Protein AF-A0AAV2C389-F1 (afdb_monomer_lite)

pLDDT: mean 90.93, std 13.16, range [44.0, 98.19]

InterPro domains:
  IPR002300 Aminoacyl-tRNA synthetase, class Ia [PF00133] (2-68)
  IPR002303 Valine-tRNA ligase [PTHR11946] (1-68)
  IPR014729 Rossmann-like alpha/beta/alpha sandwich fold [G3DSA:3.40.50.620] (1-74)

Organism: NCBI:txid280406

Sequence (75 aa):
MLKVQWYVKCEGMAQKAMEAVKNGDLKILPDVHIKIWNRWLENIRDWCVSRQLWWGHRIPAYYVTVKGRIGTGDA

Structure (mmCIF, N/CA/C/O backbone):
data_AF-A0AAV2C389-F1
#
_entry.id   AF-A0AAV2C389-F1
#
loop_
_atom_site.group_PDB
_atom_site.id
_atom_site.type_symbol
_atom_site.label_atom_id
_atom_site.label_alt_id
_atom_site.label_comp_id
_atom_site.label_asym_id
_atom_site.label_entity_id
_atom_site.label_seq_id
_atom_site.pdbx_PDB_ins_code
_atom_site.Cartn_x
_atom_site.Cartn_y
_atom_site.Cartn_z
_atom_site.occupancy
_atom_site.B_iso_or_equiv
_atom_site.auth_seq_id
_atom_site.auth_comp_id
_atom_site.auth_asym_id
_atom_site.auth_atom_id
_atom_site.pdbx_PDB_model_num
ATOM 1 N N . MET A 1 1 ? 11.571 18.253 -6.409 1.00 73.44 1 MET A N 1
ATOM 2 C CA . MET A 1 1 ? 11.976 17.648 -7.697 1.00 73.44 1 MET A CA 1
ATOM 3 C C . MET A 1 1 ? 11.040 16.485 -7.977 1.00 73.44 1 MET A C 1
ATOM 5 O O . MET A 1 1 ? 10.964 15.594 -7.140 1.00 73.44 1 MET A O 1
ATOM 9 N N . LEU A 1 2 ? 10.295 16.520 -9.083 1.00 83.62 2 LEU A N 1
ATOM 10 C CA . LEU A 1 2 ? 9.434 15.412 -9.505 1.00 83.62 2 LEU A CA 1
ATOM 11 C C . LEU A 1 2 ? 10.275 14.407 -10.298 1.00 83.62 2 LEU A C 1
ATOM 13 O O . LEU A 1 2 ? 11.084 14.806 -11.132 1.00 83.62 2 LEU A O 1
ATOM 17 N N . LYS A 1 3 ? 10.117 13.118 -9.999 1.00 90.06 3 LYS A N 1
ATOM 18 C CA . LYS A 1 3 ? 10.741 12.013 -10.732 1.00 90.06 3 LYS A CA 1
ATOM 19 C C . LYS A 1 3 ? 9.708 10.915 -10.919 1.00 90.06 3 LYS A C 1
ATOM 21 O O . LYS A 1 3 ? 8.899 10.692 -10.020 1.00 90.06 3 LYS A O 1
ATOM 26 N N . VAL A 1 4 ? 9.778 10.218 -12.048 1.00 93.12 4 VAL A N 1
ATOM 27 C CA . VAL A 1 4 ? 8.986 9.006 -12.271 1.00 93.12 4 VAL A CA 1
ATOM 28 C C . VAL A 1 4 ? 9.421 7.949 -11.254 1.00 93.12 4 VAL A C 1
ATOM 30 O O . VAL A 1 4 ? 10.613 7.725 -11.036 1.00 93.12 4 VAL A O 1
ATOM 33 N N . GLN A 1 5 ? 8.446 7.347 -10.581 1.00 95.62 5 GLN A N 1
ATOM 34 C CA . GLN A 1 5 ? 8.636 6.310 -9.571 1.00 95.62 5 GLN A CA 1
ATOM 35 C C . GLN A 1 5 ? 7.543 5.253 -9.746 1.00 95.62 5 GLN A C 1
ATOM 37 O O . GLN A 1 5 ? 6.513 5.502 -10.370 1.00 95.62 5 GLN A O 1
ATOM 42 N N . TRP A 1 6 ? 7.770 4.076 -9.175 1.00 96.12 6 TRP A N 1
ATOM 43 C CA . TRP A 1 6 ? 6.806 2.987 -9.160 1.00 96.12 6 TRP A CA 1
ATOM 44 C C . TRP A 1 6 ? 5.918 3.096 -7.928 1.00 96.12 6 TRP A C 1
ATOM 46 O O . TRP A 1 6 ? 6.415 3.183 -6.800 1.00 96.12 6 TRP A O 1
ATOM 56 N N . TYR A 1 7 ? 4.609 3.045 -8.154 1.00 96.81 7 TYR A N 1
ATOM 57 C CA . TYR A 1 7 ? 3.591 3.128 -7.118 1.00 96.81 7 TYR A CA 1
ATOM 58 C C . TYR A 1 7 ? 2.666 1.920 -7.166 1.00 96.81 7 TYR A C 1
ATOM 60 O O . TYR A 1 7 ? 2.387 1.375 -8.233 1.00 96.81 7 TYR A O 1
ATOM 68 N N . VAL A 1 8 ? 2.171 1.525 -5.999 1.00 97.44 8 VAL A N 1
ATOM 69 C CA . VAL A 1 8 ? 1.102 0.538 -5.868 1.00 97.44 8 VAL A CA 1
ATOM 70 C C . VAL A 1 8 ? -0.197 1.273 -5.553 1.00 97.44 8 VAL A C 1
ATOM 72 O O . VAL A 1 8 ? -0.227 2.073 -4.616 1.00 97.44 8 VAL A O 1
ATOM 75 N N . LYS A 1 9 ? -1.263 0.979 -6.315 1.00 97.25 9 LYS A N 1
ATOM 76 C CA . LYS A 1 9 ? -2.601 1.536 -6.079 1.00 97.25 9 LYS A CA 1
ATOM 77 C C . LYS A 1 9 ? -3.188 0.964 -4.791 1.00 97.25 9 LYS A C 1
ATOM 79 O O . LYS A 1 9 ? -3.559 -0.209 -4.753 1.00 97.25 9 LYS A O 1
ATOM 84 N N . CYS A 1 10 ? -3.282 1.781 -3.747 1.00 97.94 10 CYS A N 1
ATOM 85 C CA . CYS A 1 10 ? -3.596 1.294 -2.399 1.00 97.94 10 CYS A CA 1
ATOM 86 C C . CYS A 1 10 ? -5.089 1.271 -2.066 1.00 97.94 10 CYS A C 1
ATOM 88 O O . CYS A 1 10 ? -5.507 0.455 -1.251 1.00 97.94 10 CYS A O 1
ATOM 90 N N . GLU A 1 11 ? -5.890 2.127 -2.697 1.00 96.31 11 GLU A N 1
ATOM 91 C CA . GLU A 1 11 ? -7.303 2.354 -2.359 1.00 96.31 11 GLU A CA 1
ATOM 92 C C . GLU A 1 11 ? -8.123 1.053 -2.258 1.00 96.31 11 GLU A C 1
ATOM 94 O O . GLU A 1 11 ? -8.696 0.745 -1.213 1.00 96.31 11 GLU A O 1
ATOM 99 N N . GLY A 1 12 ? -8.095 0.216 -3.302 1.00 97.00 12 GLY A N 1
ATOM 100 C CA . GLY A 1 12 ? -8.840 -1.049 -3.309 1.00 97.00 12 GLY A CA 1
ATOM 101 C C . GLY A 1 12 ? -8.300 -2.096 -2.328 1.00 97.00 12 GLY A C 1
ATOM 102 O O . GLY A 1 12 ? -9.048 -2.955 -1.867 1.00 97.00 12 GLY A O 1
ATOM 103 N N . MET A 1 13 ? -7.010 -2.040 -1.984 1.00 97.38 13 MET A N 1
ATOM 104 C CA . MET A 1 13 ? -6.432 -2.929 -0.969 1.00 97.38 13 MET A CA 1
ATOM 105 C C . MET A 1 13 ? -6.844 -2.495 0.438 1.00 97.38 13 MET A C 1
ATOM 107 O O . MET A 1 13 ? -7.199 -3.339 1.256 1.00 97.38 13 MET A O 1
ATOM 111 N N . ALA A 1 14 ? -6.842 -1.187 0.702 1.00 98.00 14 ALA A N 1
ATOM 112 C CA . ALA A 1 14 ? -7.285 -0.614 1.964 1.00 98.00 14 ALA A CA 1
ATOM 113 C C . ALA A 1 14 ? -8.761 -0.922 2.235 1.00 98.00 14 ALA A C 1
ATOM 115 O O . ALA A 1 14 ? -9.095 -1.346 3.339 1.00 98.00 14 ALA A O 1
ATOM 116 N N . GLN A 1 15 ? -9.625 -0.804 1.221 1.00 97.56 15 GLN A N 1
ATOM 117 C CA . GLN A 1 15 ? -11.034 -1.171 1.352 1.00 97.56 15 GLN A CA 1
ATOM 118 C C . GLN A 1 15 ? -11.206 -2.642 1.755 1.00 97.56 15 GLN A C 1
ATOM 120 O O . GLN A 1 15 ? -11.867 -2.926 2.751 1.00 97.56 15 GLN A O 1
ATOM 125 N N . LYS A 1 16 ? -10.542 -3.571 1.053 1.00 97.81 16 LYS A N 1
ATOM 126 C CA . LYS A 1 16 ? -10.580 -5.006 1.389 1.00 97.81 16 LYS A CA 1
ATOM 127 C C . LYS A 1 16 ? -10.077 -5.284 2.807 1.00 97.81 16 LYS A C 1
ATOM 129 O O . LYS A 1 16 ? -10.638 -6.114 3.515 1.00 97.81 16 LYS A O 1
ATOM 134 N N . ALA A 1 17 ? -9.027 -4.584 3.231 1.00 97.62 17 ALA A N 1
ATOM 135 C CA . ALA A 1 17 ? -8.451 -4.735 4.561 1.00 97.62 17 ALA A CA 1
ATOM 136 C C . ALA A 1 17 ? -9.392 -4.224 5.671 1.00 97.62 17 ALA A C 1
ATOM 138 O O . ALA A 1 17 ? -9.492 -4.845 6.727 1.00 97.62 17 ALA A O 1
ATOM 139 N N . MET A 1 18 ? -10.114 -3.123 5.439 1.00 97.81 18 MET A N 1
ATOM 140 C CA . MET A 1 18 ? -11.151 -2.635 6.358 1.00 97.81 18 MET A CA 1
ATOM 141 C C . MET A 1 18 ? -12.374 -3.560 6.387 1.00 97.81 18 MET A C 1
ATOM 143 O O . MET A 1 18 ? -12.903 -3.835 7.462 1.00 97.81 18 MET A O 1
ATOM 147 N N . GLU A 1 19 ? -12.805 -4.077 5.232 1.00 98.00 19 GLU A N 1
ATOM 148 C CA . GLU A 1 19 ? -13.915 -5.034 5.130 1.00 98.00 19 GLU A CA 1
ATOM 149 C C . GLU A 1 19 ? -13.624 -6.331 5.891 1.00 98.00 19 GLU A C 1
ATOM 151 O O . GLU A 1 19 ? -14.488 -6.796 6.629 1.00 98.00 19 GLU A O 1
ATOM 156 N N . ALA A 1 20 ? -12.400 -6.860 5.812 1.00 98.19 20 ALA A N 1
ATOM 157 C CA . ALA A 1 20 ? -12.001 -8.049 6.567 1.00 98.19 20 ALA A CA 1
ATOM 158 C C . ALA A 1 20 ? -12.131 -7.848 8.089 1.00 98.19 20 ALA A C 1
ATOM 160 O O . ALA A 1 20 ? -12.571 -8.748 8.804 1.00 98.19 20 ALA A O 1
ATOM 161 N N . VAL A 1 21 ? -11.797 -6.654 8.594 1.00 97.75 21 VAL A N 1
ATOM 162 C CA . VAL A 1 21 ? -11.976 -6.321 10.018 1.00 97.75 21 VAL A CA 1
ATOM 163 C C . VAL A 1 21 ? -13.451 -6.153 10.364 1.00 97.75 21 VAL A C 1
ATOM 165 O O . VAL A 1 21 ? -13.912 -6.663 11.383 1.00 97.75 21 VAL A O 1
ATOM 168 N N . LYS A 1 22 ? -14.211 -5.476 9.499 1.00 96.50 22 LYS A N 1
ATOM 169 C CA . LYS A 1 22 ? -15.650 -5.254 9.680 1.00 96.50 22 LYS A CA 1
ATOM 170 C C . LYS A 1 22 ? -16.447 -6.562 9.697 1.00 96.50 22 LYS A C 1
ATOM 172 O O . LYS A 1 22 ? -17.369 -6.689 10.497 1.00 96.50 22 LYS A O 1
ATOM 177 N N . ASN A 1 23 ? -16.096 -7.515 8.838 1.00 97.56 23 ASN A N 1
ATOM 178 C CA . ASN A 1 23 ? -16.766 -8.813 8.730 1.00 97.56 23 ASN A CA 1
ATOM 179 C C . ASN A 1 23 ? -16.312 -9.804 9.814 1.00 97.56 23 ASN A C 1
ATOM 181 O O . ASN A 1 23 ? -16.949 -10.836 10.006 1.00 97.56 23 ASN A O 1
ATOM 185 N N . GLY A 1 24 ? -15.233 -9.493 10.541 1.00 96.50 24 GLY A N 1
ATOM 186 C CA . GLY A 1 24 ? -14.663 -10.367 11.565 1.00 96.50 24 GLY A CA 1
ATOM 187 C C . GLY A 1 24 ? -13.730 -11.455 11.025 1.00 96.50 24 GLY A C 1
ATOM 188 O O . GLY A 1 24 ? -13.237 -12.254 11.823 1.00 96.50 24 GLY A O 1
ATOM 189 N N . ASP A 1 25 ? -13.444 -11.453 9.718 1.00 97.94 25 ASP A N 1
ATOM 190 C CA . ASP A 1 25 ? -12.437 -12.313 9.075 1.00 97.94 25 ASP A CA 1
ATOM 191 C C . ASP A 1 25 ? -11.028 -12.024 9.624 1.00 97.94 25 ASP A C 1
ATOM 193 O O . ASP A 1 25 ? -10.183 -12.915 9.722 1.00 97.94 25 ASP A O 1
ATOM 197 N N . LEU A 1 26 ? -10.785 -10.771 10.027 1.00 97.31 26 LEU A N 1
ATOM 198 C CA . LEU A 1 26 ? -9.589 -10.317 10.729 1.00 97.31 26 LEU A CA 1
ATOM 199 C C . LEU A 1 26 ? -9.976 -9.656 12.057 1.00 97.31 26 LEU A C 1
ATOM 201 O O . LEU A 1 26 ? -10.645 -8.627 12.077 1.00 97.31 26 LEU A O 1
ATOM 205 N N . LYS A 1 27 ? -9.501 -10.196 13.184 1.00 97.06 27 LYS A N 1
ATOM 206 C CA . LYS A 1 27 ? -9.695 -9.579 14.507 1.00 97.06 27 LYS A CA 1
ATOM 207 C C . LYS A 1 27 ? -8.464 -8.788 14.928 1.00 97.06 27 LYS A C 1
ATOM 209 O O . LYS A 1 27 ? -7.363 -9.332 14.983 1.00 97.06 27 LYS A O 1
ATOM 214 N N . ILE A 1 28 ? -8.666 -7.518 15.267 1.00 97.50 28 ILE A N 1
ATOM 215 C CA . ILE A 1 28 ? -7.628 -6.647 15.822 1.00 97.50 28 ILE A CA 1
ATOM 216 C C . ILE A 1 28 ? -7.817 -6.584 17.334 1.00 97.50 28 ILE A C 1
ATOM 218 O O . ILE A 1 28 ? -8.878 -6.182 17.796 1.00 97.50 28 ILE A O 1
ATOM 222 N N . LEU A 1 29 ? -6.779 -6.944 18.092 1.00 96.88 29 LEU A N 1
ATOM 223 C CA . LEU A 1 29 ? -6.798 -6.918 19.552 1.00 96.88 29 LEU A CA 1
ATOM 224 C C . LEU A 1 29 ? -5.711 -5.978 20.098 1.00 96.88 29 LEU A C 1
ATOM 226 O O . LEU A 1 29 ? -4.562 -6.082 19.663 1.00 96.88 29 LEU A O 1
ATOM 230 N N . PRO A 1 30 ? -6.026 -5.118 21.085 1.00 96.62 30 PRO A N 1
ATOM 231 C CA . PRO A 1 30 ? -7.372 -4.803 21.590 1.00 96.62 30 PRO A CA 1
ATOM 232 C C . PRO A 1 30 ? -8.246 -3.999 20.597 1.00 96.62 30 PRO A C 1
ATOM 234 O O . PRO A 1 30 ? -7.719 -3.232 19.789 1.00 96.62 30 PRO A O 1
ATOM 237 N N . ASP A 1 31 ? -9.580 -4.102 20.714 1.00 96.19 31 ASP A N 1
ATOM 238 C CA . ASP A 1 31 ? -10.572 -3.517 19.778 1.00 96.19 31 ASP A CA 1
ATOM 239 C C . ASP A 1 31 ? -10.442 -1.997 19.575 1.00 96.19 31 ASP A C 1
ATOM 241 O O . ASP A 1 31 ? -10.781 -1.452 18.523 1.00 96.19 31 ASP A O 1
ATOM 245 N N . VAL A 1 32 ? -9.892 -1.290 20.564 1.00 96.50 32 VAL A N 1
ATOM 246 C CA . VAL A 1 32 ? -9.576 0.148 20.497 1.00 96.50 32 VAL A CA 1
ATOM 247 C C . VAL A 1 32 ? -8.718 0.504 19.271 1.00 96.50 32 VAL A C 1
ATOM 249 O O . VAL A 1 32 ? -8.842 1.606 18.726 1.00 96.50 32 VAL A O 1
ATOM 252 N N . HIS A 1 33 ? -7.885 -0.418 18.779 1.00 97.88 33 HIS A N 1
ATOM 253 C CA . HIS A 1 33 ? -7.045 -0.173 17.608 1.00 97.88 33 HIS A CA 1
ATOM 254 C C . HIS A 1 33 ? -7.804 -0.176 16.277 1.00 97.88 33 HIS A C 1
ATOM 256 O O . HIS A 1 33 ? -7.289 0.389 15.312 1.00 97.88 33 HIS A O 1
ATOM 262 N N . ILE A 1 34 ? -9.035 -0.697 16.212 1.00 97.75 34 ILE A N 1
ATOM 263 C CA . ILE A 1 34 ? -9.854 -0.691 14.986 1.00 97.75 34 ILE A CA 1
ATOM 264 C C . ILE A 1 34 ? -10.083 0.746 14.497 1.00 97.75 34 ILE A C 1
ATOM 266 O O . ILE A 1 34 ? -9.999 1.032 13.304 1.00 97.75 34 ILE A O 1
ATOM 270 N N . LYS A 1 35 ? -10.282 1.694 15.422 1.00 96.69 35 LYS A N 1
ATOM 271 C CA . LYS A 1 35 ? -10.437 3.113 15.072 1.00 96.69 35 LYS A CA 1
ATOM 272 C C . LYS A 1 35 ? -9.180 3.689 14.415 1.00 96.69 35 LYS A C 1
ATOM 274 O O . LYS A 1 35 ? -9.278 4.486 13.486 1.00 96.69 35 LYS A O 1
ATOM 279 N N . ILE A 1 36 ? -7.998 3.312 14.906 1.00 96.88 36 ILE A N 1
ATOM 280 C CA . ILE A 1 36 ? -6.717 3.777 14.354 1.00 96.88 36 ILE A CA 1
ATOM 281 C C . ILE A 1 36 ? -6.481 3.145 12.981 1.00 96.88 36 ILE A C 1
ATOM 283 O O . ILE A 1 36 ? -6.083 3.853 12.059 1.00 96.88 36 ILE A O 1
ATOM 287 N N . TRP A 1 37 ? -6.772 1.850 12.852 1.00 97.25 37 TRP A N 1
ATOM 288 C CA . TRP A 1 37 ? -6.701 1.092 11.606 1.00 97.25 37 TRP A CA 1
ATOM 289 C C . TRP A 1 37 ? -7.542 1.731 10.499 1.00 97.25 37 TRP A C 1
ATOM 291 O O . TRP A 1 37 ? -6.998 2.118 9.465 1.00 97.25 37 TRP A O 1
ATOM 301 N N . ASN A 1 38 ? -8.838 1.940 10.754 1.00 97.12 38 ASN A N 1
ATOM 302 C CA . ASN A 1 38 ? -9.750 2.541 9.779 1.00 97.12 38 ASN A CA 1
ATOM 303 C C . ASN A 1 38 ? -9.305 3.954 9.401 1.00 97.12 38 ASN A C 1
ATOM 305 O O . ASN A 1 38 ? -9.155 4.249 8.222 1.00 97.12 38 ASN A O 1
ATOM 309 N N . ARG A 1 39 ? -8.959 4.798 10.384 1.00 96.75 39 ARG A N 1
ATOM 310 C CA . ARG A 1 39 ? -8.489 6.167 10.116 1.00 96.75 39 ARG A CA 1
ATOM 311 C C . ARG A 1 39 ? -7.271 6.206 9.187 1.00 96.75 39 ARG A C 1
ATOM 313 O O . ARG A 1 39 ? -7.134 7.138 8.399 1.00 96.75 39 ARG A O 1
ATOM 320 N N . TRP A 1 40 ? -6.356 5.243 9.315 1.00 96.31 40 TRP A N 1
ATOM 321 C CA . TRP A 1 40 ? -5.152 5.184 8.483 1.00 96.31 40 TRP A CA 1
ATOM 322 C C . TRP A 1 40 ? -5.467 4.735 7.050 1.00 96.31 40 TRP A C 1
ATOM 324 O O . TRP A 1 40 ? -4.905 5.272 6.099 1.00 96.31 40 TRP A O 1
ATOM 334 N N . LEU A 1 41 ? -6.388 3.781 6.900 1.00 97.31 41 LEU A N 1
ATOM 335 C CA . LEU A 1 41 ? -6.767 3.200 5.612 1.00 97.31 41 LEU A CA 1
ATOM 336 C C . LEU A 1 41 ? -7.777 4.047 4.822 1.00 97.31 41 LEU A C 1
ATOM 338 O O . LEU A 1 41 ? -7.706 4.064 3.597 1.00 97.31 41 LEU A O 1
ATOM 342 N N . GLU A 1 42 ? -8.655 4.795 5.492 1.00 95.62 42 GLU A N 1
ATOM 343 C CA . GLU A 1 42 ? -9.631 5.701 4.863 1.00 95.62 42 GLU A CA 1
ATOM 344 C C . GLU A 1 42 ? -8.969 6.790 4.006 1.00 95.62 42 GLU A C 1
ATOM 346 O O . GLU A 1 42 ? -9.515 7.186 2.983 1.00 95.62 42 GLU A O 1
ATOM 351 N N . ASN A 1 43 ? -7.781 7.261 4.399 1.00 92.75 43 ASN A N 1
ATOM 352 C CA . ASN A 1 43 ? -7.035 8.310 3.692 1.00 92.75 43 ASN A CA 1
ATOM 353 C C . ASN A 1 43 ? -5.705 7.795 3.122 1.00 92.75 43 ASN A C 1
ATOM 355 O O . ASN A 1 43 ? -4.713 8.533 3.057 1.00 92.75 43 ASN A O 1
ATOM 359 N N . ILE A 1 44 ? -5.662 6.513 2.752 1.00 96.81 44 ILE A N 1
ATOM 360 C CA . ILE A 1 44 ? -4.457 5.890 2.210 1.00 96.81 44 ILE A CA 1
ATOM 361 C C . ILE A 1 44 ? -4.031 6.587 0.910 1.00 96.81 44 ILE A C 1
ATOM 363 O O . ILE A 1 44 ? -4.851 6.978 0.082 1.00 96.81 44 ILE A O 1
ATOM 367 N N . ARG A 1 45 ? -2.720 6.722 0.713 1.00 96.38 45 ARG A N 1
ATOM 368 C CA . ARG A 1 45 ? -2.137 7.174 -0.556 1.00 96.38 45 ARG A CA 1
ATOM 369 C C . ARG A 1 45 ? -1.433 6.016 -1.239 1.00 96.38 45 ARG A C 1
ATOM 371 O O . ARG A 1 45 ? -1.001 5.068 -0.580 1.00 96.38 45 ARG A O 1
ATOM 378 N N . ASP A 1 46 ? -1.271 6.130 -2.550 1.00 97.56 46 ASP A N 1
ATOM 379 C CA . ASP A 1 46 ? -0.513 5.151 -3.317 1.00 97.56 46 ASP A CA 1
ATOM 380 C C . ASP A 1 46 ? 0.917 5.036 -2.790 1.00 97.56 46 ASP A C 1
ATOM 382 O O . ASP A 1 46 ? 1.621 6.023 -2.538 1.00 97.56 46 ASP A O 1
ATOM 386 N N . TRP A 1 47 ? 1.342 3.795 -2.583 1.00 97.50 47 TRP A N 1
ATOM 387 C CA . TRP A 1 47 ? 2.611 3.505 -1.945 1.00 97.50 47 TRP A CA 1
ATOM 388 C C . TRP A 1 47 ? 3.724 3.531 -2.982 1.00 97.50 47 TRP A C 1
ATOM 390 O O . TRP A 1 47 ? 3.785 2.676 -3.864 1.00 97.50 47 TRP A O 1
ATOM 400 N N . CYS A 1 48 ? 4.637 4.496 -2.861 1.00 96.81 48 CYS A N 1
ATOM 401 C CA . CYS A 1 48 ? 5.877 4.480 -3.628 1.00 96.81 48 CYS A CA 1
ATOM 402 C C . CYS A 1 48 ? 6.719 3.277 -3.188 1.00 96.81 48 CYS A C 1
ATOM 404 O O . CYS A 1 48 ? 7.174 3.239 -2.038 1.00 96.81 48 CYS A O 1
ATOM 406 N N . VAL A 1 49 ? 6.976 2.341 -4.098 1.00 96.69 49 VAL A N 1
ATOM 407 C CA . VAL A 1 49 ? 7.767 1.125 -3.838 1.00 96.69 49 VAL A CA 1
ATOM 408 C C . VAL A 1 49 ? 9.185 1.200 -4.396 1.00 96.69 49 VAL A C 1
ATOM 410 O O . VAL A 1 49 ? 10.067 0.497 -3.911 1.00 96.69 49 VAL A O 1
ATOM 413 N N . SER A 1 50 ? 9.454 2.079 -5.363 1.00 96.62 50 SER A N 1
ATOM 414 C CA . SER A 1 50 ? 10.813 2.263 -5.881 1.00 96.62 50 SER A CA 1
ATOM 415 C C . SER A 1 50 ? 11.669 3.140 -4.975 1.00 96.62 50 SER A C 1
ATOM 417 O O . SER A 1 50 ? 11.197 4.076 -4.329 1.00 96.62 50 SER A O 1
ATOM 419 N N . ARG A 1 51 ? 12.965 2.838 -4.920 1.00 95.50 51 ARG A N 1
ATOM 420 C CA . ARG A 1 51 ? 13.960 3.572 -4.135 1.00 95.50 51 ARG A CA 1
ATOM 421 C C . ARG A 1 51 ? 15.257 3.672 -4.930 1.00 95.50 51 ARG A C 1
ATOM 423 O O . ARG A 1 51 ? 15.601 2.756 -5.669 1.00 95.50 51 ARG A O 1
ATOM 430 N N . GLN A 1 52 ? 15.985 4.771 -4.754 1.00 93.69 52 GLN A N 1
ATOM 431 C CA . GLN A 1 52 ? 17.333 4.953 -5.295 1.00 93.69 52 GLN A CA 1
ATOM 432 C C . GLN A 1 52 ? 18.350 4.593 -4.202 1.00 93.69 52 GLN A C 1
ATOM 434 O O . GLN A 1 52 ? 18.923 5.470 -3.562 1.00 93.69 52 GLN A O 1
ATOM 439 N N . LEU A 1 53 ? 18.496 3.293 -3.936 1.00 94.94 53 LEU A N 1
ATOM 440 C CA . LEU A 1 53 ? 19.373 2.729 -2.904 1.00 94.94 53 LEU A CA 1
ATOM 441 C C . LEU A 1 53 ? 20.266 1.639 -3.509 1.00 94.94 53 LEU A C 1
ATOM 443 O O . LEU A 1 53 ? 19.940 1.069 -4.546 1.00 94.94 53 LEU A O 1
ATOM 447 N N . TRP A 1 54 ? 21.381 1.348 -2.839 1.00 95.19 54 TRP A N 1
ATOM 448 C CA . TRP A 1 54 ? 22.365 0.351 -3.279 1.00 95.19 54 TRP A CA 1
ATOM 449 C C . TRP A 1 54 ? 22.037 -1.063 -2.794 1.00 95.19 54 TRP A C 1
ATOM 451 O O . TRP A 1 54 ? 22.423 -2.042 -3.424 1.00 95.19 54 TRP A O 1
ATOM 461 N N . TRP A 1 55 ? 21.322 -1.166 -1.672 1.00 96.94 55 TRP A N 1
ATOM 462 C CA . TRP A 1 55 ? 20.922 -2.428 -1.062 1.00 96.94 55 TRP A CA 1
ATOM 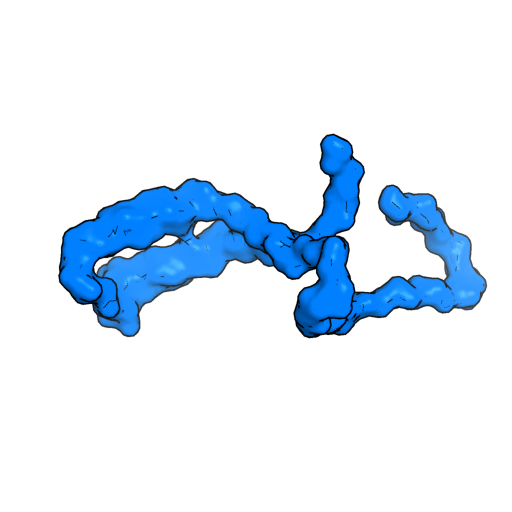463 C C . TRP A 1 55 ? 19.407 -2.605 -1.131 1.00 96.94 55 TRP A C 1
ATOM 465 O O . TRP A 1 55 ? 18.653 -1.672 -0.842 1.00 96.94 55 TRP A O 1
ATOM 475 N N . GLY A 1 56 ? 18.971 -3.811 -1.491 1.00 96.38 56 GLY A N 1
ATOM 476 C CA . GLY A 1 56 ? 17.566 -4.189 -1.592 1.00 96.38 56 GLY A CA 1
ATOM 477 C C . GLY A 1 56 ? 17.285 -5.079 -2.799 1.00 96.38 56 GLY A C 1
ATOM 478 O O . GLY A 1 56 ? 18.167 -5.381 -3.604 1.00 96.38 56 GLY A O 1
ATOM 479 N N . HIS A 1 57 ? 16.032 -5.504 -2.933 1.00 96.81 57 HIS A N 1
ATOM 480 C CA . HIS A 1 57 ? 15.603 -6.286 -4.088 1.00 96.81 57 HIS A CA 1
ATOM 481 C C . HIS A 1 57 ? 15.438 -5.388 -5.317 1.00 96.81 57 HIS A C 1
ATOM 483 O O . HIS A 1 57 ? 14.743 -4.370 -5.273 1.00 96.81 57 HIS A O 1
ATOM 489 N N . ARG A 1 58 ? 16.051 -5.787 -6.436 1.00 95.19 58 ARG A N 1
ATOM 490 C CA . ARG A 1 58 ? 15.868 -5.109 -7.722 1.00 95.19 58 ARG A CA 1
ATOM 491 C C . ARG A 1 58 ? 14.450 -5.361 -8.235 1.00 95.19 58 ARG A C 1
ATOM 493 O O . ARG A 1 58 ? 14.045 -6.515 -8.360 1.00 95.19 58 ARG A O 1
ATOM 500 N N . ILE A 1 59 ? 13.726 -4.295 -8.584 1.00 95.56 59 ILE A N 1
ATOM 501 C CA . ILE A 1 59 ? 12.404 -4.412 -9.218 1.00 95.56 59 ILE A CA 1
ATOM 502 C C . ILE 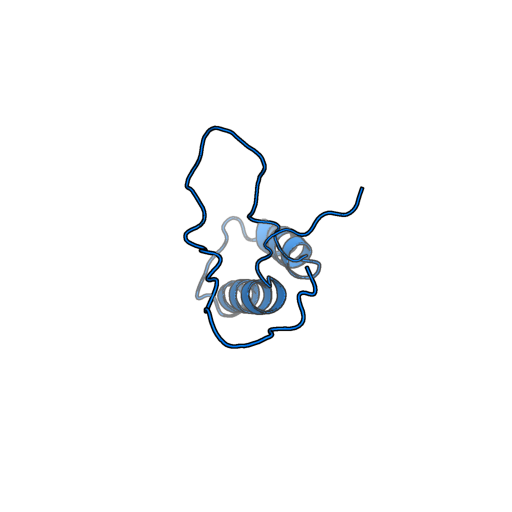A 1 59 ? 12.563 -5.184 -10.542 1.00 95.56 59 ILE A C 1
ATOM 504 O O . ILE A 1 59 ? 13.404 -4.798 -11.358 1.00 95.56 59 ILE A O 1
ATOM 508 N N . PRO A 1 60 ? 11.785 -6.255 -10.785 1.0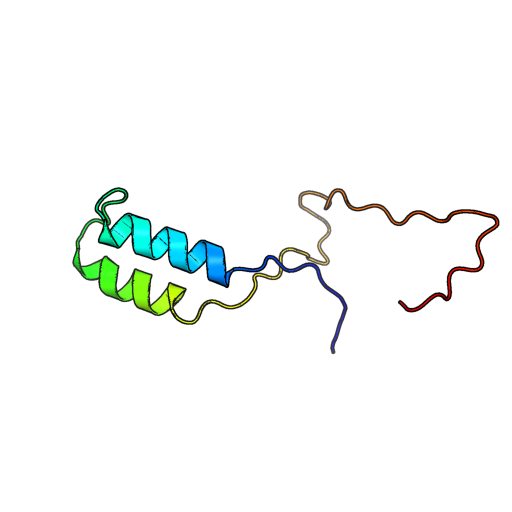0 95.81 60 PRO A N 1
ATOM 509 C CA . PRO A 1 60 ? 11.892 -7.076 -11.990 1.00 95.81 60 PRO A CA 1
ATOM 510 C C . PRO A 1 60 ? 11.165 -6.428 -13.182 1.00 95.81 60 PRO A C 1
ATOM 512 O O . PRO A 1 60 ? 10.304 -7.038 -13.808 1.00 95.81 60 PRO A O 1
ATOM 515 N N . ALA A 1 61 ? 11.501 -5.176 -13.485 1.00 94.06 61 ALA A N 1
ATOM 516 C CA . ALA A 1 61 ? 11.000 -4.439 -14.637 1.00 94.06 61 ALA A CA 1
ATOM 517 C C . ALA A 1 61 ? 12.156 -4.190 -15.610 1.00 94.06 61 ALA A C 1
ATOM 519 O O . ALA A 1 61 ? 13.243 -3.7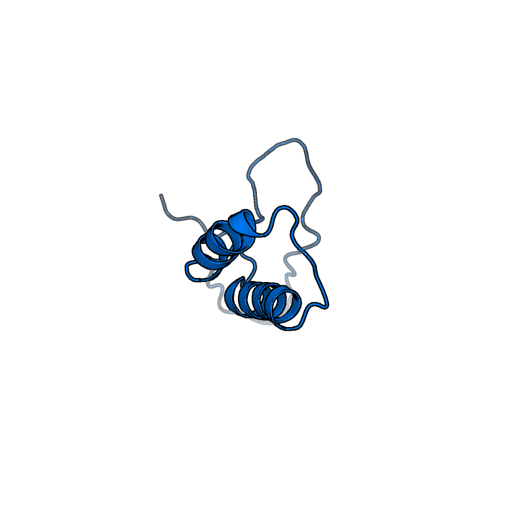80 -15.202 1.00 94.06 61 ALA A O 1
ATOM 520 N N . TYR A 1 62 ? 11.921 -4.437 -16.896 1.00 92.50 62 TYR A N 1
ATOM 521 C CA . TYR A 1 62 ? 12.927 -4.300 -17.944 1.00 92.50 62 TYR A CA 1
ATOM 522 C C . TYR A 1 62 ? 12.400 -3.364 -19.021 1.00 92.50 62 TYR A C 1
ATOM 524 O O . TYR A 1 62 ? 11.262 -3.506 -19.466 1.00 92.50 62 TYR A O 1
ATOM 532 N N . TYR A 1 63 ? 13.233 -2.421 -19.452 1.00 90.81 63 TYR A N 1
ATOM 533 C CA . TYR A 1 63 ? 12.937 -1.622 -20.632 1.00 90.81 63 TYR A CA 1
ATOM 534 C C . TYR A 1 63 ? 13.291 -2.432 -21.879 1.00 90.81 63 TYR A C 1
ATOM 536 O O . TYR A 1 63 ? 14.396 -2.971 -21.973 1.00 90.81 63 TYR A O 1
ATOM 544 N N . VAL A 1 64 ? 12.361 -2.536 -22.825 1.00 91.69 64 VAL A N 1
ATOM 545 C CA . VAL A 1 64 ? 12.560 -3.295 -24.063 1.00 91.69 64 VAL A CA 1
ATOM 546 C C . VAL A 1 64 ? 12.617 -2.332 -25.239 1.00 91.69 64 VAL A C 1
ATOM 548 O O . VAL A 1 64 ? 11.695 -1.550 -25.452 1.00 91.69 64 VAL A O 1
ATOM 551 N N . THR A 1 65 ? 13.677 -2.434 -26.040 1.00 86.62 65 THR A N 1
ATOM 552 C CA . THR A 1 65 ? 13.819 -1.684 -27.293 1.00 86.62 65 THR A CA 1
ATOM 553 C C . THR A 1 65 ? 13.584 -2.623 -28.472 1.00 86.62 65 THR A C 1
ATOM 555 O O . THR A 1 65 ? 14.359 -3.55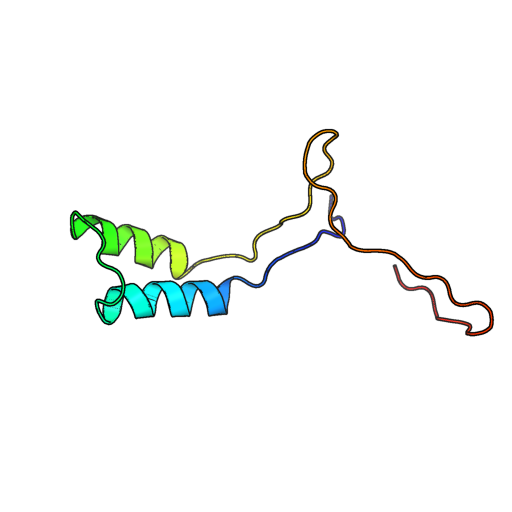3 -28.690 1.00 86.62 65 THR A O 1
ATOM 558 N N . VAL A 1 66 ? 12.532 -2.381 -29.257 1.00 84.81 66 VAL A N 1
ATOM 559 C CA . VAL A 1 66 ? 12.215 -3.177 -30.454 1.00 84.81 66 VAL A CA 1
ATOM 560 C C . VAL A 1 66 ? 12.709 -2.439 -31.700 1.00 84.81 66 VAL A C 1
ATOM 562 O O . VAL A 1 66 ? 12.230 -1.350 -32.010 1.00 84.81 66 VAL A O 1
ATOM 565 N N . LYS A 1 67 ? 13.668 -3.019 -32.436 1.00 78.12 67 LYS A N 1
ATOM 566 C CA . LYS A 1 67 ? 14.136 -2.451 -33.715 1.00 78.12 67 LYS A CA 1
ATOM 567 C C . LYS A 1 67 ? 13.032 -2.554 -34.776 1.00 78.12 67 LYS A C 1
ATOM 569 O O . LYS A 1 67 ? 12.458 -3.621 -34.960 1.00 78.12 67 LYS A O 1
ATOM 574 N N . GLY A 1 68 ? 12.769 -1.457 -35.492 1.00 66.94 68 GLY A N 1
ATOM 575 C CA . GLY A 1 68 ? 11.856 -1.424 -36.647 1.00 66.94 68 GLY A CA 1
ATOM 576 C C . GLY A 1 68 ? 10.456 -0.853 -36.388 1.00 66.94 68 GLY A C 1
ATOM 577 O O . GLY A 1 68 ? 9.701 -0.674 -37.337 1.00 66.94 68 GLY A O 1
ATOM 578 N N . ARG A 1 69 ? 10.111 -0.499 -35.143 1.00 57.97 69 ARG A N 1
ATOM 579 C CA . ARG A 1 69 ? 8.985 0.403 -34.853 1.00 57.97 69 ARG A CA 1
ATOM 580 C C . ARG A 1 69 ? 9.546 1.730 -34.367 1.00 57.97 69 ARG A C 1
ATOM 582 O O . ARG A 1 69 ? 10.240 1.768 -33.356 1.00 57.97 69 ARG A O 1
ATOM 589 N N . ILE A 1 70 ? 9.236 2.807 -35.085 1.00 58.62 70 ILE A N 1
ATOM 590 C CA . ILE A 1 70 ? 9.399 4.175 -34.587 1.00 58.62 70 ILE A CA 1
ATOM 591 C C . ILE A 1 70 ? 8.346 4.340 -33.484 1.00 58.62 70 ILE A C 1
ATOM 593 O O . ILE A 1 70 ? 7.224 4.762 -33.737 1.00 58.62 70 ILE A O 1
ATOM 597 N N . GLY A 1 71 ? 8.661 3.874 -32.278 1.00 57.12 71 GLY A N 1
ATOM 598 C CA . GLY A 1 71 ? 7.896 4.215 -31.089 1.00 57.12 71 GLY A CA 1
ATOM 599 C C . GLY A 1 71 ? 8.274 5.638 -30.724 1.00 57.12 71 GLY A C 1
ATOM 600 O O . GLY A 1 71 ? 9.438 5.891 -30.421 1.00 57.12 71 GLY A O 1
ATOM 601 N N . THR A 1 72 ? 7.323 6.563 -30.822 1.00 53.75 72 THR A N 1
ATOM 602 C CA . THR A 1 72 ? 7.448 7.919 -30.285 1.00 53.75 72 THR A CA 1
ATOM 603 C C . THR A 1 72 ? 7.867 7.799 -28.824 1.00 53.75 72 THR A C 1
ATOM 605 O O . THR A 1 72 ? 7.127 7.267 -27.997 1.00 53.75 72 THR A O 1
ATOM 608 N N . GLY A 1 73 ? 9.119 8.158 -28.553 1.00 56.09 73 GLY A N 1
ATOM 609 C CA . GLY A 1 73 ? 9.693 8.089 -27.22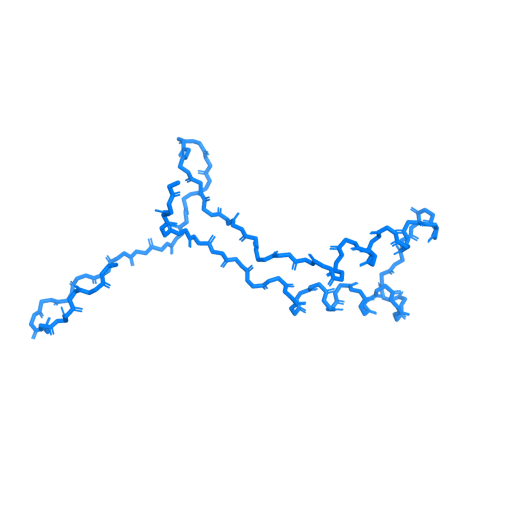4 1.00 56.09 73 GLY A CA 1
ATOM 610 C C . GLY A 1 73 ? 9.167 9.243 -26.397 1.00 56.09 73 GLY A C 1
ATOM 611 O O . GLY A 1 73 ? 9.718 10.331 -26.492 1.00 56.09 73 GLY A O 1
ATOM 612 N N . ASP A 1 74 ? 8.156 8.976 -25.581 1.00 48.75 74 ASP A N 1
ATOM 613 C CA . ASP A 1 74 ? 7.790 9.850 -24.475 1.00 48.75 74 ASP A CA 1
ATOM 614 C C . ASP A 1 74 ? 8.150 9.119 -23.179 1.00 48.75 74 ASP A C 1
ATOM 616 O O . ASP A 1 74 ? 7.535 8.118 -22.801 1.00 48.75 74 ASP A O 1
ATOM 620 N N . ALA A 1 75 ? 9.252 9.587 -22.591 1.00 44.00 75 ALA A N 1
ATOM 621 C CA . ALA A 1 75 ? 9.759 9.211 -21.277 1.00 44.00 75 ALA A CA 1
ATOM 622 C C . ALA A 1 75 ? 9.098 10.048 -20.175 1.00 44.00 75 ALA A C 1
ATOM 624 O O . ALA A 1 75 ? 8.781 11.229 -20.444 1.00 44.00 75 ALA A O 1
#

Foldseek 3Di:
DDDDFDWADQLVVLVVVLVCCVVVVDPDPPPVCNVVSNVDSVPDDTDGPDDPDPDDDDDPDDDDDDPPDPDPDDD

Secondary structure (DSSP, 8-state):
------EE--HHHHHHHHHHHHHTSS--SSTTHHHHHHHHHHT---EE-----SSSPPP-------TT-------

Radius of gyration: 19.29 Å; chains: 1; bounding box: 39×30×58 Å